Protein AF-A0A4P7C3Q2-F1 (afdb_monomer)

InterPro domains:
  IPR009057 Homedomain-like superfamily [SSF46689] (27-139)
  IPR025959 Winged helix-turn helix domain [PF13592] (106-164)
  IPR047655 Transposase IS630-like [NF033545] (33-163)

Structure (mmCIF, N/CA/C/O backbone):
data_AF-A0A4P7C3Q2-F1
#
_entry.id   AF-A0A4P7C3Q2-F1
#
loop_
_atom_site.group_PDB
_atom_site.id
_atom_site.type_symbol
_atom_site.label_atom_id
_atom_site.label_alt_id
_atom_site.label_comp_id
_atom_site.label_asym_id
_atom_site.label_entity_id
_atom_site.label_seq_id
_atom_site.pdbx_PDB_ins_code
_atom_site.Cartn_x
_atom_site.Cartn_y
_atom_site.Cartn_z
_atom_site.occupancy
_atom_site.B_iso_or_equiv
_atom_site.auth_seq_id
_atom_site.auth_comp_id
_atom_site.auth_asym_id
_atom_site.auth_atom_id
_atom_site.pdbx_PDB_model_num
ATOM 1 N N . MET A 1 1 ? -20.718 16.294 26.006 1.00 41.66 1 MET A N 1
ATOM 2 C CA . MET A 1 1 ? -21.215 14.923 25.774 1.00 41.66 1 MET A CA 1
ATOM 3 C C . MET A 1 1 ? -20.655 14.455 24.443 1.00 41.66 1 MET A C 1
ATOM 5 O O . MET A 1 1 ? -20.875 15.167 23.468 1.00 41.66 1 MET A O 1
ATOM 9 N N . PRO A 1 2 ? -19.853 13.378 24.375 1.00 50.69 2 PRO A N 1
ATOM 10 C CA . PRO A 1 2 ? -19.478 12.816 23.080 1.00 50.69 2 PRO A CA 1
ATOM 11 C C . PRO A 1 2 ? -20.755 12.409 22.331 1.00 50.69 2 PRO A C 1
ATOM 13 O O . PRO A 1 2 ? -21.715 11.961 22.956 1.00 50.69 2 PRO A O 1
ATOM 16 N N . ALA A 1 3 ? -20.790 12.625 21.016 1.00 57.00 3 ALA A N 1
ATOM 17 C CA . ALA A 1 3 ? -21.925 12.225 20.192 1.00 57.00 3 ALA A CA 1
ATOM 18 C C . ALA A 1 3 ? -22.187 10.719 20.362 1.00 57.00 3 ALA A C 1
ATOM 20 O O . ALA A 1 3 ? -21.240 9.929 20.350 1.00 57.00 3 ALA A O 1
ATOM 21 N N . LEU A 1 4 ? -23.456 10.336 20.520 1.00 61.31 4 LEU A N 1
ATOM 22 C CA . LEU A 1 4 ? -23.879 8.938 20.480 1.00 61.31 4 LEU A CA 1
ATOM 23 C C . LEU A 1 4 ? -23.478 8.360 19.122 1.00 61.31 4 LEU A C 1
ATOM 25 O O . LEU A 1 4 ? -23.944 8.807 18.076 1.00 61.31 4 LEU A O 1
ATOM 29 N N . ILE A 1 5 ? -22.553 7.407 19.135 1.00 73.31 5 ILE A N 1
ATOM 30 C CA . ILE A 1 5 ? -22.147 6.701 17.927 1.00 73.31 5 ILE A CA 1
ATOM 31 C C . ILE A 1 5 ? -23.006 5.459 17.835 1.00 73.31 5 ILE A C 1
ATOM 33 O O . ILE A 1 5 ? -22.870 4.543 18.638 1.00 73.31 5 ILE A O 1
ATOM 37 N N . GLU A 1 6 ? -23.861 5.424 16.823 1.00 81.06 6 GLU A N 1
ATOM 38 C CA . GLU A 1 6 ? -24.655 4.241 16.519 1.00 81.06 6 GLU A CA 1
ATOM 39 C C . GLU A 1 6 ? -23.741 3.126 16.004 1.00 81.06 6 GLU A C 1
ATOM 41 O O . GLU A 1 6 ? -23.103 3.234 14.947 1.00 81.06 6 GLU A O 1
ATOM 46 N N . LEU A 1 7 ? -23.624 2.051 16.778 1.00 85.25 7 LEU A N 1
ATOM 47 C CA . LEU A 1 7 ? -22.908 0.858 16.356 1.00 85.25 7 LEU A CA 1
ATOM 48 C C . LEU A 1 7 ? -23.842 0.008 15.484 1.00 85.25 7 LEU A C 1
ATOM 50 O O . LEU A 1 7 ? -24.999 -0.189 15.844 1.00 85.25 7 LEU A O 1
ATOM 54 N N . PRO A 1 8 ? -23.382 -0.472 14.316 1.00 84.50 8 PRO A N 1
ATOM 55 C CA . PRO A 1 8 ? -24.228 -1.284 13.450 1.00 84.50 8 PRO A CA 1
ATOM 56 C C . PRO A 1 8 ? -24.507 -2.640 14.115 1.00 84.50 8 PRO A C 1
ATOM 58 O O . PRO A 1 8 ? -23.577 -3.239 14.641 1.00 84.50 8 PRO A O 1
ATOM 61 N N . GLU A 1 9 ? -25.730 -3.168 14.025 1.00 86.00 9 GLU A N 1
ATOM 62 C CA . GLU A 1 9 ? -26.106 -4.451 14.657 1.00 86.00 9 GLU A CA 1
ATOM 63 C C . GLU A 1 9 ? -25.178 -5.607 14.270 1.00 86.00 9 GLU A C 1
ATOM 65 O O . GLU A 1 9 ? -24.738 -6.373 15.123 1.00 86.00 9 GLU A O 1
ATOM 70 N N . ARG A 1 10 ? -24.766 -5.666 12.996 1.00 88.38 10 ARG A N 1
ATOM 71 C CA . ARG A 1 10 ? -23.774 -6.639 12.499 1.00 88.38 10 ARG A CA 1
ATOM 72 C C . ARG A 1 10 ? -22.433 -6.621 13.240 1.00 88.38 10 ARG A C 1
ATOM 74 O O . ARG A 1 10 ? -21.654 -7.551 13.080 1.00 88.38 10 ARG A O 1
ATOM 81 N N . LEU A 1 11 ? -22.122 -5.568 14.000 1.00 88.56 11 LEU A N 1
ATOM 82 C CA . LEU A 1 11 ? -20.948 -5.548 14.869 1.00 88.56 11 LEU A CA 1
ATOM 83 C C . LEU A 1 11 ? -21.043 -6.679 15.894 1.00 88.56 11 LEU A C 1
ATOM 85 O O . LEU A 1 11 ? -20.050 -7.340 16.139 1.00 88.56 11 LEU A O 1
ATOM 89 N N . TYR A 1 12 ? -22.229 -6.939 16.442 1.00 90.94 12 TYR A N 1
ATOM 90 C CA . TYR A 1 12 ? -22.469 -7.971 17.452 1.00 90.94 12 TYR A CA 1
ATOM 91 C C . TYR A 1 12 ? -22.600 -9.387 16.868 1.00 90.94 12 TYR A C 1
ATOM 93 O O . TYR A 1 12 ? -22.699 -10.347 17.622 1.00 90.94 12 TYR A O 1
ATOM 101 N N . ALA A 1 13 ? -22.552 -9.540 15.540 1.00 92.19 13 ALA A N 1
ATOM 102 C CA . ALA A 1 13 ? -22.554 -10.847 14.879 1.00 92.19 13 ALA A CA 1
ATOM 103 C C . ALA A 1 13 ? -21.188 -11.562 14.929 1.00 92.19 13 ALA A C 1
ATOM 105 O O . ALA A 1 13 ? -21.070 -12.695 14.467 1.00 92.19 13 ALA A O 1
ATOM 106 N N . HIS A 1 14 ? -20.148 -10.901 15.446 1.00 92.75 14 HIS A N 1
ATOM 107 C CA . HIS A 1 14 ? -18.780 -11.412 15.480 1.00 92.75 14 HIS A CA 1
ATOM 108 C C . HIS A 1 14 ? -18.167 -11.252 16.874 1.00 92.75 14 HIS A C 1
ATOM 110 O O . HIS A 1 14 ? -18.322 -10.203 17.498 1.00 92.75 14 HIS A O 1
ATOM 116 N N . ASP A 1 15 ? -17.403 -12.247 17.328 1.00 95.31 15 ASP A N 1
ATOM 117 C CA . ASP A 1 15 ? -16.541 -12.120 18.508 1.00 95.31 15 ASP A CA 1
ATOM 118 C C . ASP A 1 15 ? -15.163 -11.589 18.081 1.00 95.31 15 ASP A C 1
ATOM 120 O O . ASP A 1 15 ? -14.283 -12.326 17.626 1.00 95.31 15 ASP A O 1
ATOM 124 N N . PHE A 1 16 ? -14.962 -10.274 18.202 1.00 96.06 16 PHE A N 1
ATOM 125 C CA . PHE A 1 16 ? -13.687 -9.659 17.832 1.00 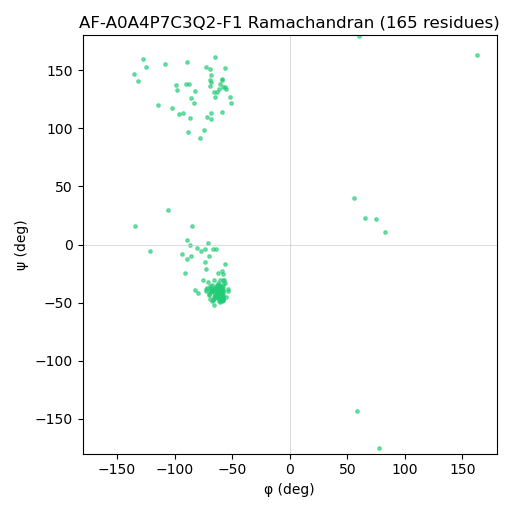96.06 16 PHE A CA 1
ATOM 126 C C . PHE A 1 16 ? -12.553 -9.964 18.815 1.00 96.06 16 PHE A C 1
ATOM 128 O O . PHE A 1 16 ? -11.386 -9.874 18.428 1.00 96.06 16 PHE A O 1
ATOM 135 N N . ALA A 1 17 ? -12.858 -10.341 20.059 1.00 95.50 17 ALA A N 1
ATOM 136 C CA . ALA A 1 17 ? -11.842 -10.746 21.022 1.00 95.50 17 ALA A CA 1
ATOM 137 C C . ALA A 1 17 ? -11.276 -12.129 20.666 1.00 95.50 17 ALA A C 1
ATOM 139 O O . ALA A 1 17 ? -10.069 -12.355 20.771 1.00 95.50 17 ALA A O 1
ATOM 140 N N . GLU A 1 18 ? -12.119 -13.048 20.193 1.00 95.81 18 GLU A N 1
ATOM 141 C CA . GLU A 1 18 ? -11.685 -14.329 19.635 1.00 95.81 18 GLU A CA 1
ATOM 142 C C . GLU A 1 18 ? -10.902 -14.158 18.329 1.00 95.81 18 GLU A C 1
ATOM 144 O O . GLU A 1 18 ? -9.786 -14.671 18.219 1.00 95.81 18 GLU A O 1
ATOM 149 N N . LEU A 1 19 ? -11.408 -13.353 17.386 1.00 95.38 19 LEU A N 1
ATOM 150 C CA . LEU A 1 19 ? -10.694 -13.056 16.137 1.00 95.38 19 LEU A CA 1
ATOM 151 C C . LEU A 1 19 ? -9.312 -12.435 16.396 1.00 95.38 19 LEU A C 1
ATOM 153 O O . LEU A 1 19 ? -8.334 -12.799 15.748 1.00 95.38 19 LEU A O 1
ATOM 157 N N . ALA A 1 20 ? -9.196 -11.539 17.381 1.00 95.62 20 ALA A N 1
ATOM 158 C CA . ALA A 1 20 ? -7.917 -10.946 17.763 1.00 95.62 20 ALA A CA 1
ATOM 159 C C . ALA A 1 20 ? -6.910 -11.980 18.297 1.00 95.62 20 ALA A C 1
ATOM 161 O O . ALA A 1 20 ? -5.713 -11.841 18.038 1.00 95.62 20 ALA A O 1
ATOM 162 N N . ARG A 1 21 ? -7.366 -13.006 19.030 1.00 95.81 21 ARG A N 1
ATOM 163 C CA . ARG A 1 21 ? -6.497 -14.068 19.571 1.00 95.81 21 ARG A CA 1
ATOM 164 C C . ARG A 1 21 ? -5.897 -14.945 18.470 1.00 95.81 21 ARG A C 1
ATOM 166 O O . ARG A 1 21 ? -4.758 -15.376 18.614 1.00 95.81 21 ARG A O 1
ATOM 173 N N . GLY A 1 22 ? -6.643 -15.186 17.391 1.00 94.62 22 GLY A N 1
ATOM 174 C CA . GLY A 1 22 ? -6.196 -15.989 16.246 1.00 94.62 22 GLY A CA 1
ATOM 175 C C . GLY A 1 22 ? -5.406 -15.222 15.178 1.00 94.62 22 GLY A C 1
ATOM 176 O O . GLY A 1 22 ? -4.849 -15.842 14.276 1.00 94.62 22 GLY A O 1
ATOM 177 N N . GLU A 1 23 ? -5.351 -13.890 15.249 1.00 95.12 23 GLU A N 1
ATOM 178 C CA . GLU A 1 23 ? -4.776 -13.056 14.190 1.00 95.12 23 GLU A CA 1
ATOM 179 C C . GLU A 1 23 ? -3.251 -12.889 14.311 1.00 95.12 23 GLU A C 1
ATOM 181 O O . GLU A 1 23 ? -2.717 -12.411 15.325 1.00 95.12 23 GLU A O 1
ATOM 186 N N . LEU A 1 24 ? -2.548 -13.207 13.220 1.00 94.50 24 LEU A N 1
ATOM 187 C CA . LEU A 1 24 ? -1.095 -13.092 13.108 1.00 94.50 24 LEU A CA 1
ATOM 188 C C . LEU A 1 24 ? -0.667 -11.659 12.771 1.00 94.50 24 LEU A C 1
ATOM 190 O O . LEU A 1 24 ? 0.321 -11.167 13.328 1.00 94.50 24 LEU A O 1
ATOM 194 N N . ASP A 1 25 ? -1.413 -10.962 11.906 1.00 94.38 25 ASP A N 1
ATOM 195 C CA . ASP A 1 25 ? -1.104 -9.582 11.538 1.00 94.38 25 ASP A CA 1
ATOM 196 C C . ASP A 1 25 ? -1.424 -8.640 12.708 1.00 94.38 25 ASP A C 1
ATOM 198 O O . ASP A 1 25 ? -2.578 -8.360 13.039 1.00 94.38 25 ASP A O 1
ATOM 202 N N . GLY A 1 26 ? -0.377 -8.085 13.325 1.00 94.50 26 GLY A N 1
ATOM 203 C CA . GLY A 1 26 ? -0.516 -7.174 14.459 1.00 94.50 26 GLY A CA 1
ATOM 204 C C . GLY A 1 26 ? -1.376 -5.938 14.169 1.00 94.50 26 GLY A C 1
ATOM 205 O O . GLY A 1 26 ? -2.057 -5.450 15.069 1.00 94.50 26 GLY A O 1
ATOM 206 N N . ARG A 1 27 ? -1.402 -5.435 12.927 1.00 94.25 27 ARG A N 1
ATOM 207 C CA . ARG A 1 27 ? -2.237 -4.283 12.548 1.00 94.25 27 ARG A CA 1
ATOM 208 C C . ARG A 1 27 ? -3.706 -4.665 12.483 1.00 94.25 27 ARG A C 1
ATOM 210 O O . ARG A 1 27 ? -4.548 -3.863 12.887 1.00 94.25 27 ARG A O 1
ATOM 217 N N . VAL A 1 28 ? -4.009 -5.852 11.965 1.00 96.00 28 VAL A N 1
ATOM 218 C CA . VAL A 1 28 ? -5.377 -6.377 11.897 1.00 96.00 28 VAL A CA 1
ATOM 219 C C . VAL A 1 28 ? -5.862 -6.732 13.304 1.00 96.00 28 VAL A C 1
ATOM 221 O O . VAL A 1 28 ? -6.940 -6.299 13.704 1.00 96.00 28 VAL A O 1
ATOM 224 N N . ARG A 1 29 ? -5.013 -7.359 14.123 1.00 97.06 29 ARG A N 1
ATOM 225 C CA . ARG A 1 29 ? -5.304 -7.665 15.529 1.00 97.06 29 ARG A CA 1
ATOM 226 C C . ARG A 1 29 ? -5.683 -6.427 16.341 1.00 97.06 29 ARG A C 1
ATOM 228 O O . ARG A 1 29 ? -6.677 -6.445 17.060 1.00 97.06 29 ARG A O 1
ATOM 235 N N . VAL A 1 30 ? -4.945 -5.323 16.201 1.00 97.12 30 VAL A N 1
ATOM 236 C CA . VAL A 1 30 ? -5.274 -4.059 16.893 1.00 97.12 30 VAL A CA 1
ATOM 237 C C . VAL A 1 30 ? -6.634 -3.507 16.451 1.00 97.12 30 VAL A C 1
ATOM 239 O O . VAL A 1 30 ? -7.367 -2.953 17.268 1.00 97.12 30 VAL A O 1
ATOM 242 N N . ARG A 1 31 ? -7.008 -3.677 15.177 1.00 97.06 31 ARG A N 1
ATOM 243 C CA . ARG A 1 31 ? -8.332 -3.272 14.676 1.00 97.06 31 ARG A CA 1
ATOM 244 C C . ARG A 1 31 ? -9.448 -4.118 15.280 1.00 97.06 31 ARG A C 1
ATOM 246 O O . ARG A 1 31 ? -10.483 -3.555 15.629 1.00 97.06 31 ARG A O 1
ATOM 253 N N . TRP A 1 32 ? -9.227 -5.425 15.433 1.00 97.19 32 TRP A N 1
ATOM 254 C CA . TRP A 1 32 ? -10.163 -6.313 16.124 1.00 97.19 32 TRP A CA 1
ATOM 255 C C . TRP A 1 32 ? -10.361 -5.910 17.577 1.00 97.19 32 TRP A C 1
ATOM 257 O O . TRP A 1 32 ? -11.495 -5.698 17.993 1.00 97.19 32 TRP A O 1
ATOM 267 N N . LEU A 1 33 ? -9.273 -5.674 18.312 1.00 97.56 33 LEU A N 1
ATOM 268 C CA . LEU A 1 33 ? -9.352 -5.193 19.694 1.00 97.56 33 LEU A CA 1
ATOM 269 C C . LEU A 1 33 ? -10.106 -3.861 19.804 1.00 97.56 33 LEU A C 1
ATOM 271 O O . LEU A 1 33 ? -10.877 -3.660 20.738 1.00 97.56 33 LEU A O 1
ATOM 275 N N . ALA A 1 34 ? -9.945 -2.965 18.827 1.00 97.38 34 ALA A N 1
ATOM 276 C CA . ALA A 1 34 ? -10.732 -1.737 18.776 1.00 97.38 34 ALA A CA 1
ATOM 277 C C . ALA A 1 34 ? -12.235 -2.010 18.670 1.00 97.38 34 ALA A C 1
ATOM 279 O O . ALA A 1 34 ? -13.008 -1.370 19.377 1.00 97.38 34 ALA A O 1
ATOM 280 N N . LEU A 1 35 ? -12.658 -2.935 17.803 1.00 96.44 35 LEU A N 1
ATOM 281 C CA . LEU A 1 35 ? -14.073 -3.282 17.684 1.00 96.44 35 LEU A CA 1
ATOM 282 C C . LEU A 1 35 ? -14.604 -4.026 18.915 1.00 96.44 35 LEU A C 1
ATOM 284 O O . LEU A 1 35 ? -15.729 -3.743 19.316 1.00 96.44 35 LEU A O 1
ATOM 288 N N . ALA A 1 36 ? -13.801 -4.888 19.544 1.00 96.81 36 ALA A N 1
ATOM 289 C CA . ALA A 1 36 ? -14.165 -5.555 20.796 1.00 96.81 36 ALA A CA 1
ATOM 290 C C . ALA A 1 36 ? -14.474 -4.531 21.903 1.00 96.81 36 ALA A C 1
ATOM 292 O O . ALA A 1 36 ? -15.546 -4.558 22.499 1.00 96.81 36 ALA A O 1
ATOM 293 N N . HIS A 1 37 ? -13.611 -3.530 22.099 1.00 96.31 37 HIS A N 1
ATOM 294 C CA . HIS A 1 37 ? -13.882 -2.480 23.086 1.00 96.31 37 HIS A CA 1
ATOM 295 C C . HIS A 1 37 ? -15.093 -1.604 22.734 1.00 96.31 37 HIS A C 1
ATOM 297 O O . HIS A 1 37 ? -15.783 -1.118 23.629 1.00 96.31 37 HIS A O 1
ATOM 303 N N . LEU A 1 38 ? -15.385 -1.399 21.445 1.00 94.81 38 LEU A N 1
ATOM 304 C CA . LEU A 1 38 ? -16.624 -0.727 21.041 1.00 94.81 38 LEU A CA 1
ATOM 305 C C . LEU A 1 38 ? -17.860 -1.579 21.383 1.00 94.81 38 LEU A C 1
ATOM 307 O O . LEU A 1 38 ? -18.853 -1.018 21.838 1.00 94.81 38 LEU A O 1
ATOM 311 N N . GLN A 1 39 ? -17.805 -2.908 21.221 1.00 94.19 39 GLN A N 1
ATOM 312 C CA . GLN A 1 39 ? -18.887 -3.813 21.645 1.00 94.19 39 GLN A CA 1
ATOM 313 C C . GLN A 1 39 ? -19.124 -3.753 23.161 1.00 94.19 39 GLN A C 1
ATOM 315 O O . GLN A 1 39 ? -20.272 -3.800 23.594 1.00 94.19 39 GLN A O 1
ATOM 320 N N . GLU A 1 40 ? -18.062 -3.567 23.950 1.00 93.25 40 GLU A N 1
ATOM 321 C CA . GLU A 1 40 ? -18.110 -3.344 25.406 1.00 93.25 40 GLU A CA 1
ATOM 322 C C . GLU A 1 40 ? -18.670 -1.959 25.803 1.00 93.25 40 GLU A C 1
ATOM 324 O O . GLU A 1 40 ? -18.712 -1.619 26.986 1.00 93.25 40 GLU A O 1
ATOM 329 N N . GLY A 1 41 ? -19.079 -1.129 24.837 1.00 92.38 41 GLY A N 1
ATOM 330 C CA . GLY A 1 41 ? -19.678 0.184 25.084 1.00 92.38 41 GLY A CA 1
ATOM 331 C C . GLY A 1 41 ? -18.672 1.308 25.339 1.00 92.38 41 GLY A C 1
ATOM 332 O O . GLY A 1 41 ? -19.068 2.404 25.737 1.00 92.38 41 GLY A O 1
ATOM 333 N N . ARG A 1 42 ? -17.373 1.081 25.101 1.00 94.69 42 ARG A N 1
ATOM 334 C CA . ARG A 1 42 ? -16.359 2.139 25.212 1.00 94.69 42 ARG A CA 1
ATOM 335 C C . ARG A 1 42 ? -16.528 3.162 24.097 1.00 94.69 42 ARG A C 1
ATOM 337 O O . ARG A 1 42 ? -16.763 2.824 22.938 1.00 94.69 42 ARG A O 1
ATOM 344 N N . SER A 1 43 ? -16.329 4.434 24.420 1.00 94.69 43 SER A N 1
ATOM 345 C CA . SER A 1 43 ? -16.285 5.492 23.412 1.00 94.69 43 SER A CA 1
ATOM 346 C C . SER A 1 43 ? -15.016 5.374 22.548 1.00 94.69 43 SER A C 1
ATOM 348 O O . SER A 1 43 ? -13.967 4.957 23.045 1.00 94.69 43 SER A O 1
ATOM 350 N N . PRO A 1 44 ? -15.015 5.811 21.272 1.00 95.38 44 PRO A N 1
ATOM 351 C CA . PRO A 1 44 ? -13.812 5.743 20.432 1.00 95.38 44 PRO A CA 1
ATOM 352 C C . PRO 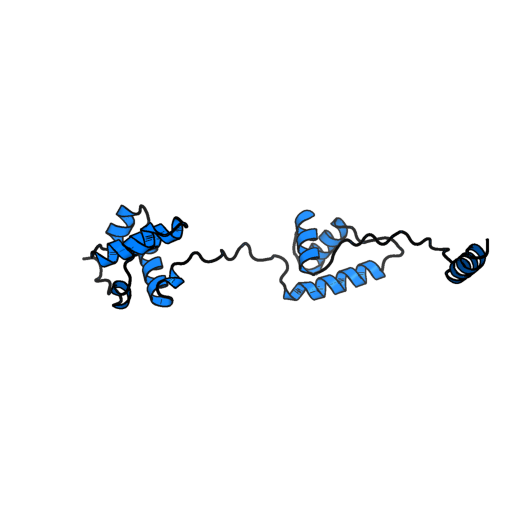A 1 44 ? -12.609 6.495 21.000 1.00 95.38 44 PRO A C 1
ATOM 354 O O . PRO A 1 44 ? -11.468 6.167 20.674 1.00 95.38 44 PRO A O 1
ATOM 357 N N . ARG A 1 45 ? -12.856 7.510 21.836 1.00 96.06 45 ARG A N 1
ATOM 358 C CA . ARG A 1 45 ? -11.809 8.236 22.552 1.00 96.06 45 ARG A CA 1
ATOM 359 C C . ARG A 1 45 ? -11.134 7.345 23.591 1.00 96.06 45 ARG A C 1
ATOM 361 O O . ARG A 1 45 ? -9.908 7.274 23.601 1.00 96.06 45 ARG A O 1
ATOM 368 N N . GLU A 1 46 ? -11.909 6.642 24.415 1.00 96.81 46 GLU A N 1
ATOM 369 C CA . GLU A 1 46 ? -11.379 5.674 25.385 1.00 96.81 46 GLU A CA 1
ATOM 370 C C . GLU A 1 46 ? -10.632 4.541 24.679 1.00 96.81 46 GLU A C 1
ATOM 372 O O . GLU A 1 46 ? -9.491 4.251 25.032 1.00 96.81 46 GLU A O 1
ATOM 377 N N . VAL A 1 47 ? -11.218 3.977 23.616 1.00 97.62 47 VAL A N 1
ATOM 378 C CA . VAL A 1 47 ? -10.571 2.934 22.803 1.00 97.62 47 VAL A CA 1
ATOM 379 C C . VAL A 1 47 ? -9.238 3.423 22.232 1.00 97.62 47 VAL A C 1
ATOM 381 O O . VAL A 1 47 ? -8.232 2.719 22.302 1.00 97.62 47 VAL A O 1
ATOM 384 N N . GLY A 1 48 ? -9.193 4.652 21.710 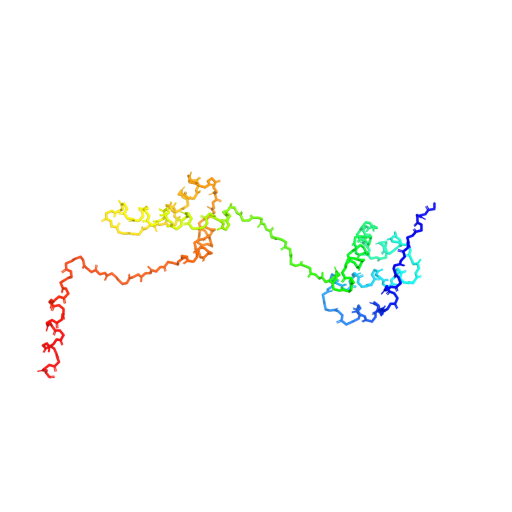1.00 97.50 48 GLY A N 1
ATOM 385 C CA . GLY A 1 48 ? -7.956 5.264 21.229 1.00 97.50 48 GLY A CA 1
ATOM 386 C C . GLY A 1 48 ? -6.894 5.390 22.327 1.00 97.50 48 GLY A C 1
ATOM 387 O O . GLY A 1 48 ? -5.732 5.048 22.107 1.00 97.50 48 GLY A O 1
ATOM 388 N N . MET A 1 49 ? -7.290 5.801 23.536 1.00 97.38 49 MET A N 1
ATOM 389 C CA . MET A 1 49 ? -6.386 5.895 24.690 1.00 97.38 49 MET A CA 1
ATOM 390 C C . MET A 1 49 ? -5.834 4.529 25.126 1.00 97.38 49 MET A C 1
ATOM 392 O O . MET A 1 49 ? -4.646 4.435 25.453 1.00 97.38 49 MET A O 1
ATOM 396 N N . MET A 1 50 ? -6.665 3.482 25.096 1.00 96.69 50 MET A N 1
ATOM 397 C CA . MET A 1 50 ? -6.272 2.102 25.411 1.00 96.69 50 MET A CA 1
ATOM 398 C C . MET A 1 50 ? -5.283 1.551 24.377 1.00 96.69 50 MET A C 1
ATOM 400 O O . MET A 1 50 ? -4.246 1.004 24.744 1.00 96.69 50 MET A O 1
ATOM 404 N N . LEU A 1 51 ? -5.556 1.770 23.088 1.00 97.06 51 LEU A N 1
ATOM 405 C CA . LEU A 1 51 ? -4.757 1.247 21.973 1.00 97.06 51 LEU A CA 1
ATOM 406 C C . LEU A 1 51 ? -3.613 2.171 21.525 1.00 97.06 51 LEU A C 1
ATOM 408 O O . LEU A 1 51 ? -2.932 1.869 20.548 1.00 97.06 51 LEU A O 1
ATOM 412 N N . LYS A 1 52 ? -3.399 3.301 22.213 1.00 97.44 52 LYS A N 1
ATOM 413 C CA . LYS A 1 52 ? -2.384 4.320 21.879 1.00 97.44 52 LYS A CA 1
ATOM 414 C C . LYS A 1 52 ? -2.508 4.857 20.444 1.00 97.44 52 LYS A C 1
ATOM 416 O O . LYS A 1 52 ? -1.513 5.120 19.772 1.00 97.44 52 LYS A O 1
ATOM 421 N N . VAL A 1 53 ? -3.742 5.066 19.986 1.00 97.50 53 VAL A N 1
ATOM 422 C CA . VAL A 1 53 ? -4.063 5.676 18.686 1.00 97.50 53 VAL A CA 1
ATOM 423 C C . VAL A 1 53 ? -5.027 6.848 18.848 1.00 97.50 53 VAL A C 1
ATOM 425 O O . VAL A 1 53 ? -5.751 6.964 19.832 1.00 97.50 53 VAL A O 1
ATOM 428 N N . HIS A 1 54 ? -5.072 7.733 17.856 1.00 97.56 54 HIS A N 1
ATOM 429 C CA . HIS A 1 54 ? -6.031 8.836 17.848 1.00 97.56 54 HIS A CA 1
ATOM 430 C C . HIS A 1 54 ? -7.477 8.326 17.658 1.00 97.56 54 HIS A C 1
ATOM 432 O O . HIS A 1 54 ? -7.703 7.398 16.881 1.00 97.56 54 HIS A O 1
ATOM 438 N N . GLU A 1 55 ? -8.477 8.977 18.267 1.00 96.06 55 GLU A N 1
ATOM 439 C CA . GLU A 1 55 ? -9.907 8.604 18.151 1.00 96.06 55 GLU A CA 1
ATOM 440 C C . GLU A 1 55 ? -10.384 8.496 16.685 1.00 96.06 55 GLU A C 1
ATOM 442 O O . GLU A 1 55 ? -11.103 7.575 16.302 1.00 96.06 55 GLU A O 1
ATOM 447 N N . LYS A 1 56 ? -9.901 9.396 15.817 1.00 96.94 56 LYS A N 1
ATOM 448 C CA . LYS A 1 56 ? -10.157 9.393 14.364 1.00 96.94 56 LYS A CA 1
ATOM 449 C C . LYS A 1 56 ? -9.718 8.093 13.681 1.00 96.94 56 LYS A C 1
ATOM 451 O O . LYS A 1 56 ? -10.324 7.699 12.686 1.00 96.94 56 LYS A O 1
ATOM 456 N N . THR A 1 57 ? -8.688 7.424 14.194 1.00 96.88 57 THR A N 1
ATOM 457 C CA . THR A 1 57 ? -8.233 6.127 13.681 1.00 96.88 57 THR A CA 1
ATOM 458 C C . THR A 1 57 ? -9.247 5.033 14.006 1.00 96.88 57 THR A C 1
ATOM 460 O O . THR A 1 57 ? -9.610 4.266 13.116 1.00 96.88 57 THR A O 1
ATOM 463 N N . VAL A 1 58 ? -9.779 5.022 15.231 1.00 96.94 58 VAL A N 1
ATOM 464 C CA . VAL A 1 58 ? -10.844 4.095 15.647 1.00 96.94 58 VAL A CA 1
ATOM 465 C C . VAL A 1 58 ? -12.104 4.316 14.806 1.00 96.94 58 VAL A C 1
ATOM 467 O O . VAL A 1 58 ? -12.645 3.372 14.235 1.00 96.94 58 VAL A O 1
ATOM 470 N N . LEU A 1 59 ? -12.516 5.575 14.615 1.00 95.56 59 LEU A N 1
ATOM 471 C CA . LEU A 1 59 ? -13.643 5.927 13.741 1.00 95.56 59 LEU A CA 1
ATOM 472 C C . LEU A 1 59 ? -13.419 5.495 12.284 1.00 95.56 59 LEU A C 1
ATOM 474 O O . LEU A 1 59 ? -14.348 5.036 11.619 1.00 95.56 59 LEU A O 1
ATOM 478 N N . LYS A 1 60 ? -12.185 5.605 11.775 1.00 95.88 60 LYS A N 1
ATOM 479 C CA . LYS A 1 60 ? -11.824 5.118 10.438 1.00 95.88 60 LYS A CA 1
ATOM 480 C C . LYS A 1 60 ? -11.985 3.601 10.335 1.00 95.88 60 LYS A C 1
ATOM 482 O O . LYS A 1 60 ? -12.488 3.129 9.317 1.00 95.88 60 LYS A O 1
ATOM 487 N N . TRP A 1 61 ? -11.582 2.841 11.352 1.00 96.31 61 TRP A N 1
ATOM 488 C CA . TRP A 1 61 ? -11.792 1.392 11.389 1.00 96.31 61 TRP A CA 1
ATOM 489 C C . TRP A 1 61 ? -13.278 1.042 11.447 1.00 96.31 61 TRP A C 1
ATOM 491 O O . TRP A 1 61 ? -13.735 0.257 10.621 1.00 96.31 61 TRP A O 1
ATOM 501 N N . LEU A 1 62 ? -14.060 1.713 12.296 1.00 95.12 62 LEU A N 1
ATOM 502 C CA . LEU A 1 62 ? -15.512 1.534 12.337 1.00 95.12 62 LEU A CA 1
ATOM 503 C C . LEU A 1 62 ? -16.164 1.839 10.979 1.00 95.12 62 LEU A C 1
ATOM 505 O O . LEU A 1 62 ? -17.014 1.085 10.517 1.00 95.12 62 LEU A O 1
ATOM 509 N N . ARG A 1 63 ? -15.736 2.900 10.283 1.00 94.88 63 ARG A N 1
ATOM 510 C CA . ARG A 1 63 ? -16.210 3.210 8.923 1.00 94.88 63 ARG A CA 1
ATOM 511 C C . ARG A 1 63 ? -15.855 2.110 7.920 1.00 94.88 63 ARG A C 1
ATOM 513 O O . ARG A 1 63 ? -16.678 1.785 7.070 1.00 94.88 63 ARG A O 1
ATOM 520 N N . ARG A 1 64 ? -14.650 1.540 8.002 1.00 94.81 64 ARG A N 1
ATOM 521 C CA . ARG A 1 64 ? -14.227 0.422 7.141 1.00 94.81 64 ARG A CA 1
ATOM 522 C C . ARG A 1 64 ? -15.053 -0.832 7.404 1.00 94.81 64 ARG A C 1
ATOM 524 O O . ARG A 1 64 ? -15.532 -1.433 6.449 1.00 94.81 64 ARG A O 1
ATOM 531 N N . PHE A 1 65 ? -15.303 -1.152 8.671 1.00 94.88 65 PHE A N 1
ATOM 532 C CA . PHE A 1 65 ? -16.227 -2.217 9.051 1.00 94.88 65 PHE A CA 1
ATOM 533 C C . PHE A 1 65 ? -17.644 -1.944 8.534 1.00 94.88 65 PHE A C 1
ATOM 535 O O . PHE A 1 65 ? -18.299 -2.827 7.989 1.00 94.88 65 PHE A O 1
ATOM 542 N N . ARG A 1 66 ? -18.112 -0.691 8.606 1.00 93.81 66 ARG A N 1
ATOM 543 C CA . ARG A 1 66 ? -19.411 -0.318 8.038 1.00 93.81 66 ARG A CA 1
ATOM 544 C C . ARG A 1 66 ? -19.473 -0.513 6.513 1.00 93.81 66 ARG A C 1
ATOM 546 O O . ARG A 1 66 ? -20.524 -0.844 5.974 1.00 93.81 66 ARG A O 1
ATOM 553 N N . ALA A 1 67 ? -18.372 -0.317 5.802 1.00 93.56 67 ALA A N 1
ATOM 554 C CA . ALA A 1 67 ? -18.351 -0.494 4.353 1.00 93.56 67 ALA A CA 1
ATOM 555 C C . ALA A 1 67 ? -18.236 -1.970 3.933 1.00 93.56 67 ALA A C 1
ATOM 557 O O . ALA A 1 67 ? -18.924 -2.379 3.007 1.00 93.56 67 ALA A O 1
ATOM 558 N N . GLY A 1 68 ? -17.392 -2.758 4.606 1.00 92.00 68 GLY A N 1
ATOM 559 C CA . GLY A 1 68 ? -17.001 -4.095 4.136 1.00 92.00 68 GLY A CA 1
ATOM 560 C C . GLY A 1 68 ? -17.015 -5.196 5.194 1.00 92.00 68 GLY A C 1
ATOM 561 O O . GLY A 1 68 ? -16.385 -6.226 4.995 1.00 92.00 68 GLY A O 1
ATOM 562 N N . GLY A 1 69 ? -17.660 -4.980 6.342 1.00 93.62 69 GLY A N 1
ATOM 563 C CA . GLY A 1 69 ? -17.687 -5.950 7.437 1.00 93.62 69 GLY A CA 1
ATOM 564 C C . GLY A 1 69 ? -16.285 -6.300 7.937 1.00 93.62 69 GLY A C 1
ATOM 565 O O . GLY A 1 69 ? -15.394 -5.446 7.983 1.00 93.62 69 GLY A O 1
ATOM 566 N N 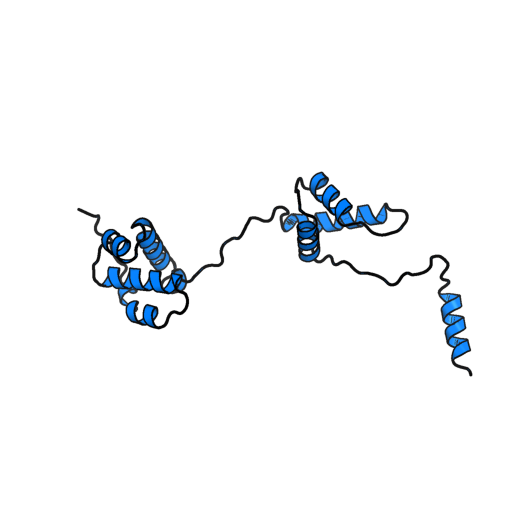. VAL A 1 70 ? -16.100 -7.567 8.305 1.00 93.06 70 VAL A N 1
ATOM 567 C CA . VAL A 1 70 ? -14.824 -8.120 8.781 1.00 93.06 70 VAL A CA 1
ATOM 568 C C . VAL A 1 70 ? -13.723 -7.928 7.725 1.00 93.06 70 VAL A C 1
ATOM 570 O O . VAL A 1 70 ? -12.666 -7.367 8.012 1.00 93.06 70 VAL A O 1
ATOM 573 N N . GLU A 1 71 ? -13.993 -8.265 6.466 1.00 92.00 71 GLU A N 1
ATOM 574 C CA . GLU A 1 71 ? -13.020 -8.124 5.372 1.00 92.00 71 GLU A CA 1
ATOM 575 C C . GLU A 1 71 ? -12.562 -6.672 5.165 1.00 92.00 71 GLU A C 1
ATOM 577 O O . GLU A 1 71 ? -11.404 -6.404 4.833 1.00 92.00 71 GLU A O 1
ATOM 582 N N . GLY A 1 72 ? -13.431 -5.700 5.459 1.00 91.38 72 GLY A N 1
ATOM 583 C CA . GLY A 1 72 ? -13.100 -4.277 5.411 1.00 91.38 72 GLY A CA 1
ATOM 584 C C . GLY A 1 72 ? -11.938 -3.874 6.329 1.00 91.38 72 GLY A C 1
ATOM 585 O O . GLY A 1 72 ? -11.281 -2.853 6.078 1.00 91.38 72 GLY A O 1
ATOM 586 N N . LEU A 1 73 ? -11.647 -4.657 7.372 1.00 93.38 73 LEU A N 1
ATOM 587 C CA . LEU A 1 73 ? -10.570 -4.410 8.335 1.00 93.38 73 LEU A CA 1
ATOM 588 C C . LEU A 1 73 ? -9.254 -5.113 8.004 1.00 93.38 73 LEU A C 1
ATOM 590 O O . LEU A 1 73 ? -8.232 -4.772 8.614 1.00 93.38 73 LEU A O 1
ATOM 594 N N . ALA A 1 74 ? -9.252 -5.986 6.996 1.00 92.12 74 ALA A N 1
ATOM 595 C CA . ALA A 1 74 ? -8.045 -6.622 6.495 1.00 92.12 74 ALA A CA 1
ATOM 596 C C . ALA A 1 74 ? -6.996 -5.582 6.075 1.00 92.12 74 ALA A C 1
ATOM 598 O O . ALA A 1 74 ? -7.310 -4.440 5.686 1.00 92.12 74 ALA A O 1
ATOM 599 N N . GLU A 1 75 ? -5.724 -5.967 6.163 1.00 90.06 75 GLU A N 1
ATOM 600 C CA . GLU A 1 75 ? -4.654 -5.151 5.614 1.00 90.06 75 GLU A CA 1
ATOM 601 C C . GLU A 1 75 ? -4.799 -5.074 4.098 1.00 90.06 75 GLU A C 1
ATOM 603 O O . GLU A 1 75 ? -4.940 -6.075 3.404 1.00 90.06 75 GLU A O 1
ATOM 608 N N . GLN A 1 76 ? -4.821 -3.845 3.593 1.00 82.44 76 GLN A N 1
ATOM 609 C CA . GLN A 1 76 ? -4.915 -3.596 2.165 1.00 82.44 76 GLN A CA 1
ATOM 610 C C . GLN A 1 76 ? -3.510 -3.302 1.648 1.00 82.44 76 GLN A C 1
ATOM 612 O O . GLN A 1 76 ? -2.790 -2.537 2.304 1.00 82.44 76 GLN A O 1
ATOM 617 N N . PRO A 1 77 ? -3.118 -3.855 0.486 1.00 76.88 77 PRO A N 1
ATOM 618 C CA . PRO A 1 77 ? -1.858 -3.506 -0.144 1.00 76.88 77 PRO A CA 1
ATOM 619 C C . PRO A 1 77 ? -1.754 -1.986 -0.262 1.00 76.88 77 PRO A C 1
ATOM 621 O O . PRO A 1 77 ? -2.660 -1.318 -0.767 1.00 76.88 77 PRO A O 1
ATOM 624 N N . GLY A 1 78 ? -0.658 -1.416 0.237 1.00 73.81 78 GLY A N 1
ATOM 625 C CA . GLY A 1 78 ? -0.401 0.006 0.052 1.00 73.81 78 GLY A CA 1
ATOM 626 C C . GLY A 1 78 ? -0.345 0.333 -1.442 1.00 73.81 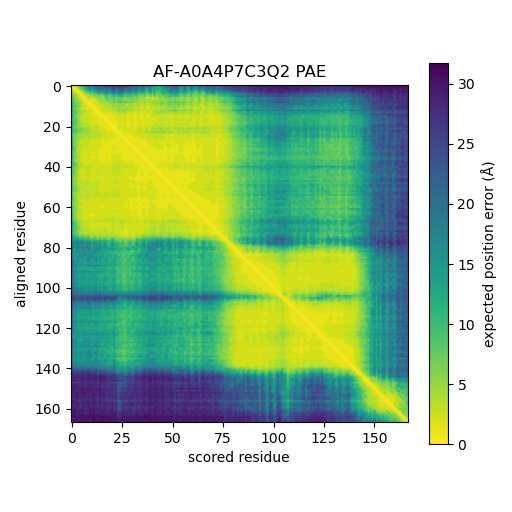78 GLY A C 1
ATOM 627 O O . GLY A 1 78 ? 0.208 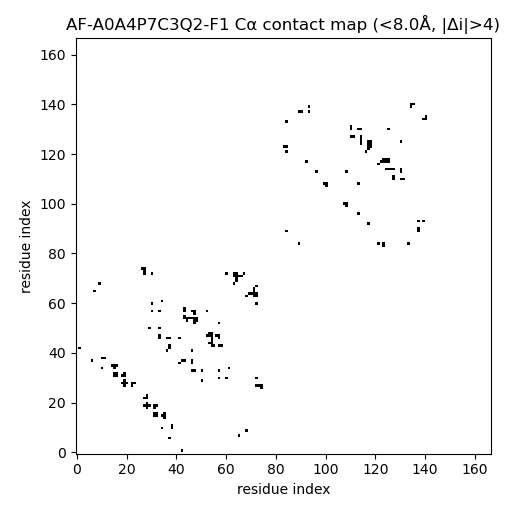-0.434 -2.225 1.00 73.81 78 GLY A O 1
ATOM 628 N N . GLY A 1 79 ? -0.869 1.494 -1.844 1.00 73.00 79 GLY A N 1
ATOM 629 C CA . GLY A 1 79 ? -0.903 1.912 -3.255 1.00 73.00 79 GLY A CA 1
ATOM 630 C C . GLY A 1 79 ? 0.470 2.132 -3.909 1.00 73.00 79 GLY A C 1
ATOM 631 O O . GLY A 1 79 ? 0.532 2.419 -5.103 1.00 73.00 79 GLY A O 1
ATOM 632 N N . GLY A 1 80 ? 1.563 2.002 -3.146 1.00 77.69 80 GLY A N 1
ATOM 633 C CA . GLY A 1 80 ? 2.928 2.250 -3.598 1.00 77.69 80 GLY A CA 1
ATOM 634 C C . GLY A 1 80 ? 3.156 3.690 -4.072 1.00 77.69 80 GLY A C 1
ATOM 635 O O . GLY A 1 80 ? 2.257 4.533 -4.078 1.00 77.69 80 GLY A O 1
ATOM 636 N N . ALA A 1 81 ? 4.387 3.991 -4.485 1.00 78.94 81 ALA A N 1
ATOM 637 C CA . ALA A 1 81 ? 4.650 5.223 -5.218 1.00 78.94 81 ALA A CA 1
ATOM 638 C C . ALA A 1 81 ? 4.006 5.132 -6.609 1.00 78.94 81 ALA A C 1
ATOM 640 O O . ALA A 1 81 ? 4.130 4.112 -7.298 1.00 78.94 81 ALA A O 1
ATOM 641 N N . LYS A 1 82 ? 3.347 6.211 -7.048 1.00 83.69 82 LYS A N 1
ATOM 642 C CA . LYS A 1 82 ? 2.823 6.289 -8.416 1.00 83.69 82 LYS A CA 1
ATOM 643 C C . LYS A 1 82 ? 3.975 6.099 -9.408 1.00 83.69 82 LYS A C 1
ATOM 645 O O . LYS A 1 82 ? 5.056 6.665 -9.251 1.00 83.69 82 LYS A O 1
ATOM 650 N N . ARG A 1 83 ? 3.738 5.280 -10.432 1.00 88.50 83 ARG A N 1
ATOM 651 C CA . ARG A 1 83 ? 4.709 5.001 -11.499 1.00 88.50 83 ARG A CA 1
ATOM 652 C C . ARG A 1 83 ? 4.995 6.307 -12.254 1.00 88.50 83 ARG A C 1
ATOM 654 O O . ARG A 1 83 ? 4.041 6.981 -12.628 1.00 88.50 83 ARG A O 1
ATOM 661 N N . ARG A 1 84 ? 6.273 6.653 -12.478 1.00 92.31 84 ARG A N 1
ATOM 662 C CA . ARG A 1 84 ? 6.636 7.868 -13.242 1.00 92.31 84 ARG A CA 1
ATOM 663 C C . ARG A 1 84 ? 6.193 7.733 -14.703 1.00 92.31 84 ARG A C 1
ATOM 665 O O . ARG A 1 84 ? 5.440 8.566 -15.182 1.00 92.31 84 ARG A O 1
ATOM 672 N N . LEU A 1 85 ? 6.571 6.634 -15.362 1.00 93.38 85 LEU A N 1
ATOM 673 C CA . LEU A 1 85 ? 6.014 6.230 -16.654 1.00 93.38 85 LEU A CA 1
ATOM 674 C C . LEU A 1 85 ? 4.694 5.470 -16.447 1.00 93.38 85 LEU A C 1
ATOM 676 O O . LEU A 1 85 ? 4.658 4.447 -15.743 1.00 93.38 85 LEU A O 1
ATOM 680 N N . LYS A 1 86 ? 3.609 5.970 -17.046 1.00 92.81 86 LYS A N 1
ATOM 681 C CA . LYS A 1 86 ? 2.282 5.341 -16.983 1.00 92.81 86 LYS A CA 1
ATOM 682 C C . LYS A 1 86 ? 2.242 4.076 -17.842 1.00 92.81 86 LYS A C 1
ATOM 684 O O . LYS A 1 86 ? 2.945 3.981 -18.841 1.00 92.81 86 LYS A O 1
ATOM 689 N N . ALA A 1 87 ? 1.374 3.129 -17.483 1.00 90.75 87 ALA A N 1
ATOM 690 C CA . ALA A 1 87 ? 1.215 1.875 -18.231 1.00 90.75 87 ALA A CA 1
ATOM 691 C C . ALA A 1 87 ? 0.818 2.113 -19.702 1.00 90.75 87 ALA A C 1
ATOM 693 O O . ALA A 1 87 ? 1.329 1.458 -20.602 1.00 90.75 87 ALA A O 1
ATOM 694 N N . GLU A 1 88 ? -0.019 3.120 -19.950 1.00 93.00 88 GLU A N 1
ATOM 695 C CA . GLU A 1 88 ? -0.457 3.543 -21.289 1.00 93.00 88 GLU A CA 1
ATOM 696 C C . GLU A 1 88 ? 0.697 4.029 -22.182 1.00 93.00 88 GLU A C 1
ATOM 698 O O . GLU A 1 88 ? 0.602 3.975 -23.404 1.00 93.00 88 GLU A O 1
ATOM 703 N N . GLN A 1 89 ? 1.800 4.485 -21.581 1.00 94.12 89 GLN A N 1
ATOM 704 C CA . GLN A 1 89 ? 2.973 4.996 -22.296 1.00 94.12 89 GLN A CA 1
ATOM 705 C C . GLN A 1 89 ? 3.988 3.888 -22.622 1.00 94.12 89 GLN A C 1
ATOM 707 O O . GLN A 1 89 ? 4.896 4.097 -23.426 1.00 94.12 89 GLN A O 1
ATOM 712 N N . GLU A 1 90 ? 3.854 2.693 -22.037 1.00 93.56 90 GLU A N 1
ATOM 713 C CA . GLU A 1 90 ? 4.786 1.578 -22.253 1.00 93.56 90 GLU A CA 1
ATOM 714 C C . GLU A 1 90 ? 4.826 1.098 -23.727 1.00 93.56 90 GLU A C 1
ATOM 716 O O . GLU A 1 90 ? 5.924 0.846 -24.234 1.00 93.56 90 GLU A O 1
ATOM 721 N N . PRO A 1 91 ? 3.706 1.030 -24.482 1.00 94.44 91 PRO A N 1
ATOM 722 C CA . PRO A 1 91 ? 3.744 0.754 -25.922 1.00 94.44 91 PRO A CA 1
ATOM 723 C C . PRO A 1 91 ? 4.476 1.837 -26.727 1.00 94.44 91 PRO A C 1
ATOM 725 O O . PRO A 1 91 ? 5.240 1.516 -27.640 1.00 94.44 91 PRO A O 1
ATOM 728 N N . GLN A 1 92 ? 4.297 3.112 -26.365 1.00 95.06 92 GLN A N 1
ATOM 729 C CA . GLN A 1 92 ? 4.989 4.229 -27.014 1.00 95.06 92 GLN A CA 1
ATOM 730 C C . GLN A 1 92 ? 6.501 4.151 -26.772 1.00 95.06 92 GLN A C 1
ATOM 732 O O . GLN A 1 92 ? 7.282 4.362 -27.700 1.00 95.06 92 GLN A O 1
ATOM 737 N N . LEU A 1 93 ? 6.920 3.768 -25.560 1.00 95.12 93 LEU A N 1
ATOM 738 C CA . LEU A 1 93 ? 8.327 3.524 -25.245 1.00 95.12 93 LEU A CA 1
ATOM 739 C C . LEU A 1 93 ? 8.916 2.425 -26.140 1.00 95.12 93 LEU A C 1
ATOM 741 O O . LEU A 1 93 ? 10.000 2.604 -26.688 1.00 95.12 93 LEU A O 1
ATOM 745 N N . LYS A 1 94 ? 8.209 1.305 -26.344 1.00 94.44 94 LYS A N 1
ATOM 746 C CA . LYS A 1 94 ? 8.682 0.234 -27.243 1.00 94.44 94 LYS A CA 1
ATOM 747 C C . LYS A 1 94 ? 8.907 0.729 -28.663 1.00 94.44 94 LYS A C 1
ATOM 749 O O . LYS A 1 94 ? 9.950 0.441 -29.247 1.00 94.44 94 LYS A O 1
ATOM 754 N N . ALA A 1 95 ? 7.932 1.454 -29.209 1.00 94.69 95 ALA A N 1
ATOM 755 C CA . ALA A 1 95 ? 8.014 1.988 -30.562 1.00 94.69 95 ALA A CA 1
ATOM 756 C C . ALA A 1 95 ? 9.199 2.953 -30.699 1.00 94.69 95 ALA A C 1
ATOM 758 O O . ALA A 1 95 ? 9.982 2.832 -31.641 1.00 94.69 95 ALA A O 1
ATOM 759 N N . LEU A 1 96 ? 9.383 3.842 -29.719 1.00 94.94 96 LEU A N 1
ATOM 760 C CA . LEU A 1 96 ? 10.507 4.773 -29.672 1.00 94.94 96 LEU A CA 1
ATOM 761 C C . LEU A 1 96 ? 11.855 4.040 -29.659 1.00 94.94 96 LEU A C 1
ATOM 763 O O . LEU A 1 96 ? 12.736 4.353 -30.459 1.00 94.94 96 LEU A O 1
ATOM 767 N N . LEU A 1 97 ? 12.013 3.035 -28.794 1.00 92.94 97 LEU A N 1
ATOM 768 C CA . LEU A 1 97 ? 13.255 2.264 -28.693 1.00 92.94 97 LEU A CA 1
ATOM 769 C C . LEU A 1 97 ? 13.546 1.462 -29.965 1.00 92.94 97 LEU A C 1
ATOM 771 O O . LEU A 1 97 ? 14.697 1.396 -30.394 1.00 92.94 97 LEU A O 1
ATOM 775 N N . ALA A 1 98 ? 12.521 0.893 -30.603 1.00 91.44 98 ALA A N 1
ATOM 776 C CA . ALA A 1 98 ? 12.673 0.196 -31.877 1.00 91.44 98 ALA A CA 1
ATOM 777 C C . ALA A 1 98 ? 13.130 1.150 -32.994 1.00 91.44 98 ALA A C 1
ATOM 779 O O . ALA A 1 98 ? 14.059 0.830 -33.735 1.00 91.44 98 ALA A O 1
ATOM 780 N N . GLN A 1 99 ? 12.536 2.344 -33.077 1.00 92.62 99 GLN A N 1
ATOM 781 C CA . GLN A 1 99 ? 12.943 3.373 -34.036 1.00 92.62 99 GLN A CA 1
ATOM 782 C C . GLN A 1 99 ? 14.373 3.863 -33.778 1.00 92.62 99 GLN A C 1
ATOM 784 O O . GLN A 1 99 ? 15.167 3.961 -34.713 1.00 92.62 99 GLN A O 1
ATOM 789 N N . ALA A 1 100 ? 14.727 4.133 -32.518 1.00 90.88 100 ALA A N 1
ATOM 790 C CA . ALA A 1 100 ? 16.074 4.551 -32.136 1.00 90.88 100 ALA A CA 1
ATOM 791 C C . ALA A 1 100 ? 17.120 3.473 -32.474 1.00 90.88 100 ALA A C 1
ATOM 793 O O . ALA A 1 100 ? 18.192 3.784 -32.990 1.00 90.88 100 ALA A O 1
ATOM 794 N N . GLN A 1 101 ? 16.790 2.197 -32.261 1.00 89.12 101 GLN A N 1
ATOM 795 C CA . GLN A 1 101 ? 17.652 1.073 -32.618 1.00 89.12 101 GLN A CA 1
ATOM 796 C C . GLN A 1 101 ? 17.799 0.895 -34.140 1.00 89.12 101 GLN A C 1
ATOM 798 O O . GLN A 1 101 ? 18.889 0.555 -34.599 1.00 89.12 101 GLN A O 1
ATOM 803 N N . ALA A 1 102 ? 16.738 1.128 -34.919 1.00 88.38 102 ALA A N 1
ATOM 804 C CA . ALA A 1 102 ? 16.749 1.010 -36.380 1.00 88.38 102 ALA A CA 1
ATOM 805 C C . ALA A 1 102 ? 17.558 2.118 -37.075 1.00 88.38 102 ALA A C 1
ATOM 807 O O . ALA A 1 102 ? 18.181 1.872 -38.102 1.00 88.38 102 ALA A O 1
ATOM 808 N N . LYS A 1 103 ? 17.594 3.329 -36.502 1.00 88.81 103 LYS A N 1
ATOM 809 C CA . LYS A 1 103 ? 18.395 4.455 -37.019 1.00 88.81 103 LYS A CA 1
ATOM 810 C C . LYS A 1 103 ? 19.906 4.260 -36.851 1.00 88.81 103 LYS A C 1
ATOM 812 O O . LYS A 1 103 ? 20.690 5.056 -37.364 1.00 88.81 103 LYS A O 1
ATOM 817 N N . ARG A 1 104 ? 20.333 3.238 -36.108 1.00 85.31 104 ARG A N 1
ATOM 818 C CA . ARG A 1 104 ? 21.738 3.018 -35.765 1.00 85.31 104 ARG A CA 1
ATOM 819 C C . ARG A 1 104 ? 22.426 2.139 -36.805 1.00 85.31 104 ARG A C 1
ATOM 821 O O . ARG A 1 104 ? 21.901 1.104 -37.198 1.00 85.31 104 ARG A O 1
ATOM 828 N N . SER A 1 105 ? 23.651 2.501 -37.175 1.00 74.50 105 SER A N 1
ATOM 829 C CA . SER A 1 105 ? 24.478 1.762 -38.143 1.00 74.50 105 SER A CA 1
ATOM 830 C C . SER A 1 105 ? 25.071 0.444 -37.608 1.00 74.50 105 SER A C 1
ATOM 832 O O . SER A 1 105 ? 25.705 -0.294 -38.356 1.00 74.50 105 SER A O 1
ATOM 834 N N . GLY A 1 106 ? 24.860 0.115 -36.328 1.00 76.62 106 GLY A N 1
ATOM 835 C CA . GLY A 1 106 ? 25.281 -1.146 -35.706 1.00 76.62 106 GLY A CA 1
ATOM 836 C C . GLY A 1 106 ? 25.292 -1.071 -34.178 1.00 76.62 106 GLY A C 1
ATOM 837 O O . GLY A 1 106 ? 25.281 0.020 -33.633 1.00 76.62 106 GLY A O 1
ATOM 838 N N . GLY A 1 107 ? 25.322 -2.215 -33.481 1.00 82.06 107 GLY A N 1
ATOM 839 C CA . GLY A 1 107 ? 25.336 -2.324 -32.008 1.00 82.06 107 GLY A CA 1
ATOM 840 C C . GLY A 1 107 ? 23.975 -2.092 -31.316 1.00 82.06 107 GLY A C 1
ATOM 841 O O . GLY A 1 107 ? 22.956 -1.942 -31.978 1.00 82.06 107 GLY A O 1
ATOM 842 N N . ARG A 1 108 ? 23.938 -2.077 -29.970 1.00 84.88 108 ARG A N 1
ATOM 843 C CA . ARG A 1 108 ? 22.706 -1.950 -29.149 1.00 84.88 108 ARG A CA 1
ATOM 844 C C . ARG A 1 108 ? 22.571 -0.599 -28.443 1.00 84.88 108 ARG A C 1
ATOM 846 O O . ARG A 1 108 ? 23.598 0.028 -28.191 1.00 84.88 108 ARG A O 1
ATOM 853 N N . LEU A 1 109 ? 21.345 -0.191 -28.1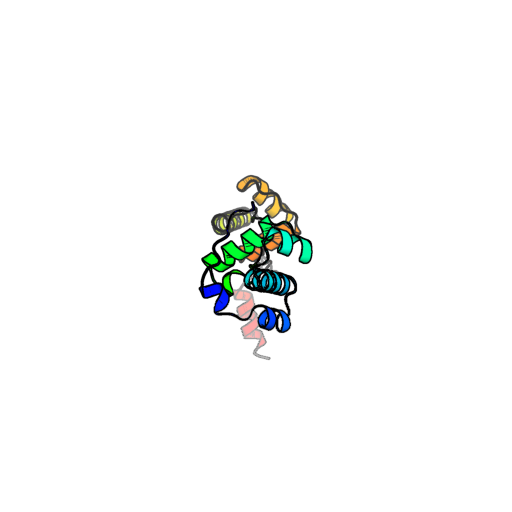14 1.00 88.12 109 LEU A N 1
ATOM 854 C CA . LEU A 1 109 ? 21.075 0.910 -27.179 1.00 88.12 109 LEU A CA 1
ATOM 855 C C . LEU A 1 109 ? 21.548 0.540 -25.766 1.00 88.12 109 LEU A C 1
ATOM 857 O O . LEU A 1 109 ? 21.236 -0.544 -25.270 1.00 88.12 109 LEU A O 1
ATOM 861 N N . ARG A 1 110 ? 22.297 1.429 -25.111 1.00 90.25 110 ARG A N 1
ATOM 862 C CA . ARG A 1 110 ? 22.721 1.270 -23.712 1.00 90.25 110 ARG A CA 1
ATOM 863 C C . ARG A 1 110 ? 21.685 1.868 -22.765 1.00 90.25 110 ARG A C 1
ATOM 865 O O . ARG A 1 110 ? 20.942 2.772 -23.134 1.00 90.25 110 ARG A O 1
ATOM 872 N N . GLY A 1 111 ? 21.677 1.413 -21.511 1.00 91.38 111 GLY A N 1
ATOM 873 C CA . GLY A 1 111 ? 20.739 1.913 -20.498 1.00 91.38 111 GLY A CA 1
ATOM 874 C C . GLY A 1 111 ? 20.802 3.433 -20.283 1.00 91.38 111 GLY A C 1
ATOM 875 O O . GLY A 1 111 ? 19.769 4.053 -20.067 1.00 91.38 111 GLY A O 1
ATOM 876 N N . GLU A 1 112 ? 21.981 4.043 -20.428 1.00 94.06 112 GLU A N 1
ATOM 877 C CA . GLU A 1 112 ? 22.170 5.502 -20.366 1.00 94.06 112 GLU A CA 1
ATOM 878 C C . GLU A 1 112 ? 21.472 6.243 -21.521 1.00 94.06 112 GLU A C 1
ATOM 880 O O . GLU A 1 112 ? 20.844 7.275 -21.306 1.00 94.06 112 GLU A O 1
ATOM 885 N N . GLU A 1 113 ? 21.505 5.684 -22.733 1.00 93.69 113 GLU A N 1
ATOM 886 C CA . GLU A 1 113 ? 20.813 6.247 -23.904 1.00 93.69 113 GLU A CA 1
ATOM 887 C C . GLU A 1 113 ? 19.294 6.122 -23.736 1.00 93.69 113 GLU A C 1
ATOM 889 O O . GLU A 1 113 ? 18.544 7.053 -24.012 1.00 93.69 113 GLU A O 1
ATOM 894 N N . ILE A 1 114 ? 18.833 4.991 -23.198 1.00 94.81 114 ILE A N 1
ATOM 895 C CA . ILE A 1 114 ? 17.418 4.777 -22.870 1.00 94.81 114 ILE A CA 1
ATOM 896 C C . ILE A 1 114 ? 16.962 5.747 -21.771 1.00 94.81 114 ILE A C 1
ATOM 898 O O . ILE A 1 114 ? 15.842 6.252 -21.830 1.00 94.81 114 ILE A O 1
ATOM 902 N N . ARG A 1 115 ? 17.819 6.037 -20.784 1.00 96.75 115 ARG A N 1
ATOM 903 C CA . ARG A 1 115 ? 17.538 7.035 -19.743 1.00 96.75 115 ARG A CA 1
ATOM 904 C C . ARG A 1 115 ? 17.317 8.420 -20.349 1.00 96.75 115 ARG A C 1
ATOM 906 O O . ARG A 1 115 ? 16.353 9.077 -19.971 1.00 96.75 115 ARG A O 1
ATOM 913 N N . ALA A 1 116 ? 18.177 8.838 -21.278 1.00 96.31 116 ALA A N 1
ATOM 914 C CA . ALA A 1 116 ? 18.032 10.115 -21.974 1.00 96.31 116 ALA A CA 1
ATOM 915 C C . ALA A 1 116 ? 16.722 10.168 -22.776 1.00 96.31 116 ALA A C 1
ATOM 917 O O . ALA A 1 116 ? 15.938 11.093 -22.598 1.00 96.31 116 ALA A O 1
ATOM 918 N N . LEU A 1 117 ? 16.407 9.114 -23.537 1.00 95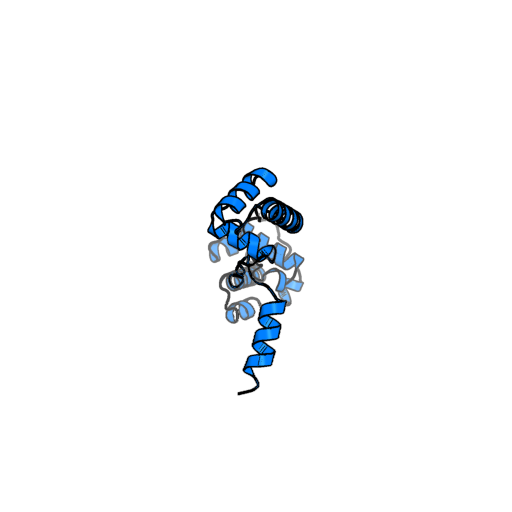.56 117 LEU A N 1
ATOM 919 C CA . LEU A 1 117 ? 15.149 9.022 -24.288 1.00 95.56 117 LEU A CA 1
ATOM 920 C C . LEU A 1 117 ? 13.906 9.096 -23.386 1.00 95.56 117 LEU A C 1
ATOM 922 O O . LEU A 1 117 ? 12.905 9.701 -23.764 1.00 95.56 117 LEU A O 1
ATOM 926 N N . LEU A 1 118 ? 13.953 8.491 -22.195 1.00 95.88 118 LEU A N 1
ATOM 927 C CA . LEU A 1 118 ? 12.871 8.577 -21.209 1.00 95.88 118 LEU A CA 1
ATOM 928 C C . LEU A 1 118 ? 12.681 10.008 -20.683 1.00 95.88 118 LEU A C 1
ATOM 930 O O . LEU A 1 118 ? 11.543 10.468 -20.572 1.00 95.88 118 LEU A O 1
ATOM 934 N N . ALA A 1 119 ? 13.775 10.715 -20.400 1.00 96.44 119 ALA A N 1
ATOM 935 C CA . ALA A 1 119 ? 13.724 12.109 -19.976 1.00 96.44 119 ALA A CA 1
ATOM 936 C C . ALA A 1 119 ? 13.199 13.023 -21.097 1.00 96.44 119 ALA A C 1
ATOM 938 O O . ALA A 1 119 ? 12.281 13.803 -20.864 1.00 96.44 119 ALA A O 1
ATOM 939 N N . GLU A 1 120 ? 13.708 12.876 -22.319 1.00 95.81 120 GLU A N 1
ATOM 940 C CA . GLU A 1 120 ? 13.366 13.733 -23.460 1.00 95.81 120 GLU A CA 1
ATOM 941 C C . GLU A 1 120 ? 11.926 13.533 -23.953 1.00 95.81 120 GLU A C 1
ATOM 943 O O . GLU A 1 120 ? 11.204 14.503 -24.168 1.00 95.81 120 GLU A O 1
ATOM 948 N N . HIS A 1 121 ? 11.481 12.283 -24.122 1.00 95.19 121 HIS A N 1
ATOM 949 C CA . HIS A 1 121 ? 10.184 11.997 -24.747 1.00 95.19 121 HIS A CA 1
ATOM 950 C C . HIS A 1 121 ? 9.019 11.896 -23.761 1.00 95.19 121 HIS A C 1
ATOM 952 O O . HIS A 1 121 ? 7.869 12.079 -24.158 1.00 95.19 121 HIS A O 1
ATOM 958 N N . PHE A 1 122 ? 9.293 11.577 -22.494 1.00 94.88 122 PHE A N 1
ATOM 959 C CA . PHE A 1 122 ? 8.252 11.363 -21.485 1.00 94.88 122 PHE A CA 1
ATOM 960 C C . PHE A 1 122 ? 8.379 12.296 -20.277 1.00 94.88 122 PHE A C 1
ATOM 962 O O . PHE A 1 122 ? 7.496 12.274 -19.420 1.00 94.88 122 PHE A O 1
ATOM 969 N N . GLY A 1 123 ? 9.442 13.105 -20.183 1.00 94.94 123 GLY A N 1
ATOM 970 C CA . GLY A 1 123 ? 9.665 14.009 -19.051 1.00 94.94 123 GLY A CA 1
ATOM 971 C C . GLY A 1 123 ? 9.912 13.275 -17.732 1.00 94.94 123 GLY A C 1
ATOM 972 O O . GLY A 1 123 ? 9.643 13.821 -16.663 1.00 94.94 123 GLY A O 1
ATOM 973 N N . VAL A 1 124 ? 10.355 12.012 -17.785 1.00 94.88 124 VAL A N 1
ATOM 974 C CA . VAL A 1 124 ? 10.552 11.174 -16.596 1.00 94.88 124 VAL A CA 1
ATOM 975 C C . VAL A 1 124 ? 12.018 10.840 -16.401 1.00 94.88 124 VAL A C 1
ATOM 977 O O . VAL A 1 124 ? 12.656 10.175 -17.214 1.00 94.88 124 VAL A O 1
ATOM 980 N N . GLU A 1 125 ? 12.540 11.244 -15.253 1.00 94.81 125 GLU A N 1
ATOM 981 C CA . GLU A 1 125 ? 13.889 10.885 -14.847 1.00 94.81 125 GLU A CA 1
ATOM 982 C C . GLU A 1 125 ? 13.878 9.548 -14.108 1.00 94.81 125 GLU A C 1
ATOM 984 O O . GLU A 1 125 ? 13.018 9.287 -13.261 1.00 94.81 125 GLU A O 1
ATOM 989 N N . TYR A 1 126 ? 14.849 8.694 -14.399 1.00 95.06 126 TYR A N 1
ATOM 990 C CA . TYR A 1 126 ? 15.028 7.408 -13.736 1.00 95.06 126 TYR A CA 1
ATOM 991 C C . TYR A 1 126 ? 16.497 7.201 -13.389 1.00 95.06 126 TYR A C 1
ATOM 993 O O . TYR A 1 126 ? 17.375 7.598 -14.147 1.00 95.06 126 TYR A O 1
ATOM 1001 N N . SER A 1 127 ? 16.781 6.515 -12.282 1.00 95.44 127 SER A N 1
ATOM 1002 C CA . SER A 1 127 ? 18.100 5.903 -12.093 1.00 95.44 127 SER A CA 1
ATOM 1003 C C . SER A 1 127 ? 18.322 4.812 -13.145 1.00 95.44 127 SER A C 1
ATOM 1005 O O . SER A 1 127 ? 17.363 4.267 -13.695 1.00 95.44 127 SER A O 1
ATOM 1007 N N . LEU A 1 128 ? 19.575 4.418 -13.384 1.00 95.25 128 LEU A N 1
ATOM 1008 C CA . LEU A 1 128 ? 19.876 3.336 -14.326 1.00 95.25 128 LEU A CA 1
ATOM 1009 C C . LEU A 1 128 ? 19.178 2.015 -13.938 1.00 95.25 128 LEU A C 1
ATOM 1011 O O . LEU A 1 128 ? 18.630 1.325 -14.793 1.00 95.25 128 LEU A O 1
ATOM 1015 N N . SER A 1 129 ? 19.110 1.698 -12.640 1.00 95.06 129 SER A N 1
ATOM 1016 C CA . SER A 1 129 ? 18.329 0.561 -12.132 1.00 95.06 129 SER A CA 1
ATOM 1017 C C . SER A 1 129 ? 16.831 0.704 -12.426 1.00 95.06 129 SER A C 1
ATOM 1019 O O . SER A 1 129 ? 16.189 -0.255 -12.854 1.00 95.06 129 SER A O 1
ATOM 1021 N N . GLY A 1 130 ? 16.278 1.909 -12.266 1.00 94.31 130 GLY A N 1
ATOM 1022 C CA . GLY A 1 130 ? 14.887 2.217 -12.586 1.00 94.31 130 GLY A CA 1
ATOM 1023 C C . GLY A 1 130 ? 14.564 2.039 -14.069 1.00 94.31 130 GLY A C 1
ATOM 1024 O O . GLY A 1 130 ? 13.500 1.515 -14.392 1.00 94.31 130 GLY A O 1
ATOM 1025 N N . VAL A 1 131 ? 15.494 2.385 -14.964 1.00 95.00 131 VAL A N 1
ATOM 1026 C CA . VAL A 1 131 ? 15.351 2.138 -16.407 1.00 95.00 131 VAL A CA 1
ATOM 1027 C C . VAL A 1 131 ? 15.161 0.648 -16.686 1.00 95.00 131 VAL A C 1
ATOM 1029 O O . VAL A 1 131 ? 14.224 0.281 -17.390 1.00 95.00 131 VAL A O 1
ATOM 1032 N N . TYR A 1 132 ? 15.973 -0.232 -16.095 1.00 94.19 132 TYR A N 1
ATOM 1033 C CA . TYR A 1 132 ? 15.814 -1.677 -16.294 1.00 94.19 132 TYR A CA 1
ATOM 1034 C C . TYR A 1 132 ? 14.487 -2.213 -15.746 1.00 94.19 132 TYR A C 1
ATOM 1036 O O . TYR A 1 132 ? 13.868 -3.065 -16.382 1.00 94.19 132 TYR A O 1
ATOM 1044 N N . VAL A 1 133 ? 13.999 -1.676 -14.622 1.00 93.50 133 VAL A N 1
ATOM 1045 C CA . VAL A 1 133 ? 12.661 -2.007 -14.102 1.00 93.50 133 VAL A CA 1
ATOM 1046 C C . VAL A 1 133 ? 11.568 -1.583 -15.087 1.00 93.50 133 VAL A C 1
ATOM 1048 O O . VAL A 1 133 ? 10.630 -2.343 -15.325 1.00 93.50 133 VAL A O 1
ATOM 1051 N N . VAL A 1 134 ? 11.678 -0.392 -15.683 1.00 94.19 134 VAL A N 1
ATOM 1052 C CA . VAL A 1 134 ? 10.728 0.099 -16.696 1.00 94.19 134 VAL A CA 1
ATOM 1053 C C . VAL A 1 134 ? 10.750 -0.781 -17.943 1.00 94.19 134 VAL A C 1
ATOM 1055 O O . VAL A 1 134 ? 9.689 -1.178 -18.419 1.00 94.19 134 VAL A O 1
ATOM 1058 N N . LEU A 1 135 ? 11.937 -1.140 -18.438 1.00 93.81 135 LEU A N 1
ATOM 1059 C CA . LEU A 1 135 ? 12.086 -2.027 -19.593 1.00 93.81 135 LEU A CA 1
ATOM 1060 C C . LEU A 1 135 ? 11.457 -3.396 -19.331 1.00 93.81 135 LEU A C 1
ATOM 1062 O O . LEU A 1 135 ? 10.633 -3.847 -20.125 1.00 93.81 135 LEU A O 1
ATOM 1066 N N . HIS A 1 136 ? 11.771 -4.013 -18.190 1.00 92.75 136 HIS A N 1
ATOM 1067 C CA . HIS A 1 136 ? 11.209 -5.306 -17.808 1.00 92.75 136 HIS A CA 1
ATOM 1068 C C . HIS A 1 136 ? 9.680 -5.259 -17.724 1.00 92.75 136 HIS A C 1
ATOM 1070 O O . HIS A 1 136 ? 8.999 -6.156 -18.213 1.00 92.75 136 HIS A O 1
ATOM 1076 N N . ARG A 1 137 ? 9.122 -4.187 -17.148 1.00 91.81 137 ARG A N 1
ATOM 1077 C CA . ARG A 1 137 ? 7.669 -3.982 -17.061 1.00 91.81 137 ARG A CA 1
ATOM 1078 C C . ARG A 1 137 ? 7.012 -3.800 -18.421 1.00 91.81 137 ARG A C 1
ATOM 1080 O O . ARG A 1 137 ? 5.959 -4.380 -18.652 1.00 91.81 137 ARG A O 1
ATOM 1087 N N . ALA A 1 138 ? 7.674 -3.093 -19.333 1.00 91.56 138 ALA A N 1
ATOM 1088 C CA . ALA A 1 138 ? 7.256 -3.042 -20.722 1.00 91.56 138 ALA A CA 1
ATOM 1089 C C . ALA A 1 138 ? 7.416 -4.409 -21.423 1.00 91.56 138 ALA A C 1
ATOM 1091 O O . ALA A 1 138 ? 7.038 -4.544 -22.574 1.00 91.56 138 ALA A O 1
ATOM 1092 N N . GLY A 1 139 ? 7.951 -5.459 -20.799 1.00 91.38 139 GLY A N 1
ATOM 1093 C CA . GLY A 1 139 ? 8.187 -6.750 -21.453 1.00 91.38 139 GLY A CA 1
ATOM 1094 C C . GLY A 1 139 ? 9.385 -6.731 -22.405 1.00 91.38 139 GLY A C 1
ATOM 1095 O O . GLY A 1 139 ? 9.460 -7.538 -23.328 1.00 91.38 139 GLY A O 1
ATOM 1096 N N . LEU A 1 140 ? 10.310 -5.790 -22.208 1.00 89.81 140 LEU A N 1
ATOM 1097 C CA . LEU A 1 140 ? 11.603 -5.753 -22.876 1.00 89.81 140 LEU A CA 1
ATOM 1098 C C . LEU A 1 140 ? 12.653 -6.363 -21.949 1.00 89.81 140 LEU A C 1
ATOM 1100 O O . LEU A 1 140 ? 12.749 -6.019 -20.772 1.00 89.81 140 LEU A O 1
ATOM 1104 N N . SER A 1 141 ? 13.471 -7.253 -22.492 1.00 82.44 141 SER A N 1
ATOM 1105 C CA . SER A 1 141 ? 14.585 -7.864 -21.775 1.00 82.44 141 SER A CA 1
ATOM 1106 C C . SER A 1 141 ? 15.886 -7.645 -22.533 1.00 82.44 141 SER A C 1
ATOM 1108 O O . SER A 1 141 ? 15.911 -7.477 -23.756 1.00 82.44 141 SER A O 1
ATOM 1110 N N . TRP A 1 142 ? 16.993 -7.625 -21.793 1.00 73.81 142 TRP A N 1
ATOM 1111 C CA . TRP A 1 142 ? 18.312 -7.576 -22.402 1.00 73.81 142 TRP A CA 1
ATOM 1112 C C . TRP A 1 142 ? 18.647 -8.945 -22.994 1.00 73.81 142 TRP A C 1
ATOM 1114 O O . TRP A 1 142 ? 19.087 -9.848 -22.286 1.00 73.81 142 TRP A O 1
ATOM 1124 N N . ILE A 1 143 ? 18.446 -9.104 -24.301 1.00 69.69 143 ILE A N 1
ATOM 1125 C CA . ILE A 1 143 ? 18.803 -10.341 -24.996 1.00 69.69 143 ILE A CA 1
ATOM 1126 C C . ILE A 1 143 ? 20.181 -10.175 -25.632 1.00 69.69 143 ILE A C 1
ATOM 1128 O O . ILE A 1 143 ? 20.375 -9.432 -26.601 1.00 69.69 143 ILE A O 1
ATOM 1132 N N . SER A 1 144 ? 21.159 -10.920 -25.119 1.00 59.94 144 SER A N 1
ATOM 1133 C CA . SER A 1 144 ? 22.416 -11.136 -25.820 1.00 59.94 144 SER A CA 1
ATOM 1134 C C . SER A 1 144 ? 22.218 -12.181 -26.921 1.00 59.94 144 SER A C 1
ATOM 1136 O O . SER A 1 144 ? 22.378 -13.380 -26.727 1.00 59.94 144 SER A O 1
ATOM 1138 N N . ALA A 1 145 ? 21.898 -11.731 -28.136 1.00 58.62 145 ALA A N 1
ATOM 1139 C CA . ALA A 1 145 ? 22.090 -12.593 -29.299 1.00 58.62 145 ALA A CA 1
ATOM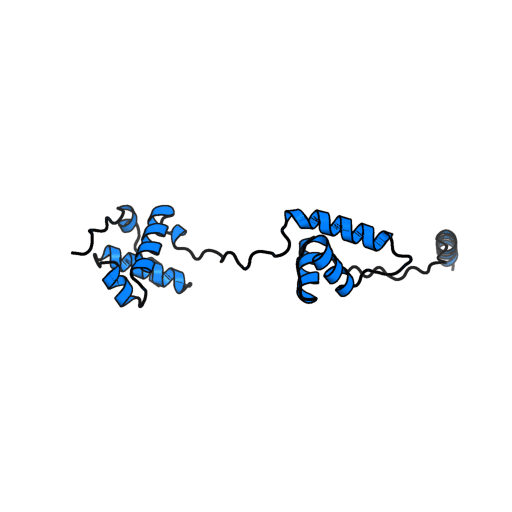 1140 C C . ALA A 1 145 ? 23.582 -12.953 -29.412 1.00 58.62 145 ALA A C 1
ATOM 1142 O O . ALA A 1 145 ? 24.437 -12.072 -29.240 1.00 58.62 145 ALA A O 1
ATOM 1143 N N . ARG A 1 146 ? 23.893 -14.220 -29.729 1.00 58.34 146 ARG A N 1
ATOM 1144 C CA . ARG A 1 146 ? 25.251 -14.615 -30.134 1.00 58.34 146 ARG A CA 1
ATOM 1145 C C . ARG A 1 146 ? 25.681 -13.750 -31.315 1.00 58.34 146 ARG A C 1
ATOM 1147 O O . ARG A 1 146 ? 24.904 -13.572 -32.255 1.00 58.34 146 ARG A O 1
ATOM 1154 N N . SER A 1 147 ? 26.904 -13.226 -31.249 1.00 57.53 147 SER A N 1
ATOM 1155 C CA . SER A 1 147 ? 27.490 -12.437 -32.332 1.00 57.53 147 SER A CA 1
ATOM 1156 C C . SER A 1 147 ? 27.372 -13.209 -33.650 1.00 57.53 147 SER A C 1
ATOM 1158 O O . SER A 1 147 ? 27.813 -14.355 -33.747 1.00 57.53 147 SER A O 1
ATOM 1160 N N . LYS A 1 148 ? 26.717 -12.614 -34.650 1.00 60.78 148 LYS A N 1
ATOM 1161 C CA . LYS A 1 148 ? 26.693 -13.129 -36.023 1.00 60.78 148 LYS A CA 1
ATOM 1162 C C . LYS A 1 148 ? 27.668 -12.273 -36.823 1.00 60.78 148 LYS A C 1
ATOM 1164 O O . LYS A 1 148 ? 27.464 -11.070 -36.934 1.00 60.78 148 LYS A O 1
ATOM 1169 N N . HIS A 1 149 ? 28.725 -12.893 -37.345 1.00 65.69 149 HIS A N 1
ATOM 1170 C CA . HIS A 1 149 ? 29.737 -12.197 -38.138 1.00 65.69 149 HIS A CA 1
ATOM 1171 C C . HIS A 1 149 ? 29.104 -11.585 -39.408 1.00 65.69 149 HIS A C 1
ATOM 1173 O O . HIS A 1 149 ? 28.358 -12.298 -40.085 1.00 65.69 149 HIS A O 1
ATOM 1179 N N . PRO A 1 150 ? 29.384 -10.317 -39.770 1.00 67.44 150 PRO A N 1
ATOM 1180 C CA . PRO A 1 150 ? 28.764 -9.653 -40.925 1.00 67.44 150 PRO A CA 1
ATOM 1181 C C . PRO A 1 150 ? 28.983 -10.377 -42.260 1.00 67.44 150 PRO A C 1
ATOM 1183 O O . PRO A 1 150 ? 28.087 -10.422 -43.092 1.00 67.44 150 PRO A O 1
ATOM 1186 N N . GLN A 1 151 ? 30.139 -11.021 -42.443 1.00 75.75 151 GLN A N 1
ATOM 1187 C CA . GLN A 1 151 ? 30.476 -11.781 -43.660 1.00 75.75 151 GLN A CA 1
ATOM 1188 C C . GLN A 1 151 ? 29.950 -13.229 -43.646 1.00 75.75 151 GLN A C 1
ATOM 1190 O O . GLN A 1 151 ? 30.420 -14.090 -44.389 1.00 75.75 151 GLN A O 1
ATOM 1195 N N . ARG A 1 152 ? 29.005 -13.553 -42.759 1.00 66.75 152 ARG A N 1
ATOM 1196 C CA . ARG A 1 152 ? 28.440 -14.898 -42.670 1.00 66.75 152 ARG A CA 1
ATOM 1197 C C . ARG A 1 152 ? 27.601 -15.203 -43.912 1.00 66.75 152 ARG A C 1
ATOM 1199 O O . ARG A 1 152 ? 26.475 -14.729 -44.009 1.00 66.75 152 ARG A O 1
ATOM 1206 N N . ASN A 1 153 ? 28.097 -16.073 -44.790 1.00 76.62 153 ASN A N 1
ATOM 1207 C CA . ASN A 1 153 ? 27.332 -16.623 -45.908 1.00 76.62 153 ASN A CA 1
ATOM 1208 C C . ASN A 1 153 ? 26.552 -17.884 -45.461 1.00 76.62 153 ASN A C 1
ATOM 1210 O O . ASN A 1 153 ? 27.174 -18.925 -45.226 1.00 76.62 153 ASN A O 1
ATOM 1214 N N . PRO A 1 154 ? 25.208 -17.836 -45.342 1.00 77.00 154 PRO A N 1
ATOM 1215 C CA . PRO A 1 154 ? 24.408 -18.976 -44.887 1.00 77.00 154 PRO A CA 1
ATOM 1216 C C . PRO A 1 154 ? 24.536 -20.201 -45.802 1.00 77.00 154 PRO A C 1
ATOM 1218 O O . PRO A 1 154 ? 24.606 -21.324 -45.310 1.00 77.00 154 PRO A O 1
ATOM 1221 N N . GLN A 1 155 ? 24.656 -19.991 -47.117 1.00 76.69 155 GLN A N 1
ATOM 1222 C CA . GLN A 1 155 ? 24.788 -21.079 -48.090 1.00 76.69 155 GLN A CA 1
ATOM 1223 C C . GLN A 1 155 ? 26.135 -21.799 -47.955 1.00 76.69 155 GLN A C 1
ATOM 1225 O O . GLN A 1 155 ? 26.197 -23.022 -48.058 1.00 76.69 155 GLN A O 1
ATOM 1230 N N . ALA A 1 156 ? 27.215 -21.063 -47.669 1.00 76.12 156 ALA A N 1
ATOM 1231 C CA . ALA A 1 156 ? 28.525 -21.663 -47.407 1.00 76.12 156 ALA A CA 1
ATOM 1232 C C . ALA A 1 156 ? 28.509 -22.520 -46.127 1.00 76.12 156 ALA A C 1
ATOM 1234 O O . ALA A 1 156 ? 29.100 -23.598 -46.094 1.00 76.12 156 ALA A O 1
ATOM 1235 N N . GLN A 1 157 ? 27.775 -22.082 -45.097 1.00 77.75 157 GLN A N 1
ATOM 1236 C CA . GLN A 1 157 ? 27.610 -22.846 -43.857 1.00 77.75 157 GLN A CA 1
ATOM 1237 C C . GLN A 1 157 ? 26.803 -24.132 -44.059 1.00 77.75 157 GLN A C 1
ATOM 1239 O O . GLN A 1 157 ? 27.147 -25.162 -43.484 1.00 77.75 157 GLN A O 1
ATOM 1244 N N . GLU A 1 158 ? 25.741 -24.098 -44.866 1.00 78.94 158 GLU A N 1
ATOM 1245 C CA . GLU A 1 158 ? 24.947 -25.293 -45.170 1.00 78.94 158 GLU A CA 1
ATOM 1246 C C . GLU A 1 158 ? 25.714 -26.307 -46.016 1.00 78.94 158 GLU A C 1
ATOM 1248 O O . GLU A 1 158 ? 25.648 -27.505 -45.737 1.00 78.94 158 GLU A O 1
ATOM 1253 N N . ARG A 1 159 ? 26.484 -25.838 -47.007 1.00 78.50 159 ARG A N 1
ATOM 1254 C CA . ARG A 1 159 ? 27.359 -26.703 -47.812 1.00 78.50 159 ARG A CA 1
ATOM 1255 C C . ARG A 1 159 ? 28.390 -27.409 -46.932 1.00 78.50 159 ARG A C 1
ATOM 1257 O O . ARG A 1 159 ? 28.493 -28.627 -47.003 1.00 78.50 159 ARG A O 1
ATOM 1264 N N . PHE A 1 160 ? 29.065 -26.677 -46.042 1.00 75.06 160 PHE A N 1
ATOM 1265 C CA . PHE A 1 160 ? 30.038 -27.255 -45.110 1.00 75.06 160 PHE A CA 1
ATOM 1266 C C . PHE A 1 160 ? 29.425 -28.341 -44.210 1.00 75.06 160 PHE A C 1
ATOM 1268 O O . PHE A 1 160 ? 29.994 -29.422 -44.088 1.00 75.06 160 PHE A O 1
ATOM 1275 N N . LYS A 1 161 ? 28.236 -28.092 -43.640 1.00 73.38 161 LYS A N 1
ATOM 1276 C CA . LYS A 1 161 ? 27.532 -29.064 -42.782 1.00 73.38 161 LYS A CA 1
ATOM 1277 C C . LYS A 1 161 ? 27.188 -30.373 -43.499 1.00 73.38 161 LYS A C 1
ATOM 1279 O O . LYS A 1 161 ? 27.232 -31.430 -42.877 1.00 73.38 161 LYS A O 1
ATOM 1284 N N . LYS A 1 162 ? 26.830 -30.309 -44.787 1.00 69.88 162 LYS A N 1
ATOM 1285 C CA . LYS A 1 162 ? 26.512 -31.497 -45.597 1.00 69.88 162 LYS A CA 1
ATOM 1286 C C . LYS A 1 162 ? 27.764 -32.316 -45.918 1.00 69.88 162 LYS A C 1
ATOM 1288 O O . LYS A 1 162 ? 27.704 -33.537 -45.880 1.00 69.88 162 LYS A O 1
ATOM 1293 N N . THR A 1 163 ? 28.898 -31.662 -46.172 1.00 63.97 163 THR A N 1
ATOM 1294 C CA . THR A 1 163 ? 30.168 -32.344 -46.472 1.00 63.97 163 THR A CA 1
ATOM 1295 C C . THR A 1 163 ? 30.825 -32.944 -45.223 1.00 63.97 163 THR A C 1
ATOM 1297 O O . THR A 1 163 ? 31.475 -33.980 -45.310 1.00 63.97 163 THR A O 1
ATOM 1300 N N . SER A 1 164 ? 30.636 -32.341 -44.044 1.00 59.25 164 SER A N 1
ATOM 1301 C CA . SER A 1 164 ? 31.241 -32.810 -42.786 1.00 59.25 164 SER A CA 1
ATOM 1302 C C . SER A 1 164 ? 30.617 -34.083 -42.199 1.00 59.25 164 SER A C 1
ATOM 1304 O O . SER A 1 164 ? 31.211 -34.678 -41.311 1.00 59.25 164 SER A O 1
ATOM 1306 N N . LEU A 1 165 ? 29.431 -34.489 -42.665 1.00 59.16 165 LEU A N 1
ATOM 1307 C CA . LEU A 1 165 ? 28.736 -35.714 -42.231 1.00 59.16 165 LEU A CA 1
ATOM 1308 C C . LEU A 1 165 ? 29.168 -36.970 -43.013 1.00 59.16 165 LEU A C 1
ATOM 1310 O O . LEU A 1 165 ? 28.653 -38.050 -42.753 1.00 59.16 165 LEU A O 1
ATOM 1314 N N . SER A 1 166 ? 30.082 -36.829 -43.978 1.00 58.53 166 SER A N 1
ATOM 1315 C CA . SER A 1 166 ? 30.528 -37.900 -44.880 1.00 58.53 166 SER A CA 1
ATOM 1316 C C . SER A 1 166 ? 31.938 -38.427 -44.553 1.00 58.53 166 SER A C 1
ATOM 1318 O O . SER A 1 166 ? 32.656 -38.852 -45.459 1.00 58.53 166 SER A O 1
ATOM 1320 N N . ARG A 1 167 ? 32.364 -38.378 -43.286 1.00 53.22 167 ARG A N 1
ATOM 1321 C CA . ARG A 1 167 ? 33.625 -38.973 -42.818 1.00 53.22 167 ARG A CA 1
ATOM 1322 C C . ARG A 1 167 ? 33.377 -39.996 -41.729 1.00 53.22 167 ARG A C 1
ATOM 1324 O O . ARG A 1 167 ? 32.539 -39.694 -40.854 1.00 53.22 167 ARG A O 1
#

Radius of gyration: 30.55 Å; Cα contacts (8 Å, |Δi|>4): 110; chains: 1; bounding box: 60×54×74 Å

Solvent-accessible surface area (backbone atoms only — not comparable to full-atom values): 10285 Å² total; per-residue (Å²): 130,82,78,88,74,84,74,60,72,74,61,76,74,54,65,29,61,61,52,28,74,74,43,83,53,66,73,42,22,52,53,26,48,48,52,33,41,44,75,74,68,46,51,48,58,56,44,11,65,75,71,75,45,58,36,70,56,47,51,48,49,53,52,30,32,71,74,45,45,75,70,39,54,52,85,69,84,76,85,68,80,78,66,82,74,48,78,86,49,36,65,57,50,50,53,51,51,51,53,59,53,67,76,46,98,66,88,80,86,48,66,70,58,53,39,50,50,37,31,74,76,67,73,35,86,61,54,71,71,50,44,52,53,52,36,47,72,60,71,46,74,95,75,82,72,77,89,75,64,90,86,66,54,68,67,62,55,52,53,51,58,63,61,66,71,77,116

Nearest PDB structures (foldseek):
  7svw-assembly1_B  TM=4.074E-01  e=4.511E-03  [Scytonema hofmanni] UTEX 2349
  8ea4-assembly1_W  TM=5.275E-01  e=4.565E-02  Scytonema hofmannii
  8rkv-assembly1_R  TM=4.295E-01  e=2.222E-02  Scytonema hofmannii
  8ea4-assembly1_X  TM=4.141E-01  e=5.608E-02  Scytonema hofmannii

Secondary structure (DSSP, 8-state):
--------GGGGGS-HHHHHHH---HHHHHHHHHHHHHHTT--HHHHHHHHTS-HHHHHHHHHHHHHHTTGGGSPPPP--SPPSS-GGGHHHHHHHHHHHHHTSSSS---HHHHHHHHHHHH-----HHHHHHHHHHTT-----PPPPPTT--HHHHHHHHHHTT--

Organism: NCBI:txid1814290

pLDDT: mean 87.66, std 12.0, range [41.66, 97.62]

Mean predicted aligned error: 11.53 Å

Foldseek 3Di:
DPDDDDQDPCLVVDQLVVVLVPDPPPQLSLLSQLSNVVVVVDQLCVSCVVSVHHSVVSVVSSVLCVVPNSVSSDDDPDPPPPDLDDPVCLVVLVVVLVVVQVPDPDDHDDLVNSQVVCCVVRVDHDDSVRSQVSCVSSVHDDDDDDDDDPPDDVVVVVVVVVVVVPD

Sequence (167 aa):
MPALIELPERLYAHDFAELARGELDGRVRVRWLALAHLQEGRSPREVGMMLKVHEKTVLKWLRRFRAGGVEGLAEQPGGGAKRRLKAEQEPQLKALLAQAQAKRSGGRLRGEEIRALLAEHFGVEYSLSGVYVVLHRAGLSWISARSKHPQRNPQAQERFKKTSLSR